Protein AF-A0A7W0ES44-F1 (afdb_monomer)

Radius of gyration: 15.71 Å; Cα contacts (8 Å, |Δi|>4): 100; chains: 1; bounding box: 28×35×49 Å

pLDDT: mean 78.96, std 9.99, range [53.5, 89.0]

Nearest PDB structures (foldseek):
  9e6q-assembly1_AR  TM=4.517E-01  e=7.107E-01  Pyrobaculum calidifontis JCM 11548
  2xgq-assembly1_B  TM=3.459E-01  e=5.473E+00  Saccharomyces cerevisiae

Foldseek 3Di:
DKWWWFAKPVRDIDIDDDDDDDDVVVVSDPDVVRVVVVVVVVVVVCQVVQVDPPVPIGGDGTDDMDDDDDDDDDDDDD

Mean predicted aligned error: 8.32 Å

Solvent-accessible surface area (backbone atoms only — not comparable to full-atom values): 4822 Å² total; per-residue (Å²): 61,32,41,36,33,33,26,30,71,83,71,45,78,45,79,47,77,42,78,76,56,85,39,51,91,80,63,74,28,95,39,69,65,59,44,49,54,50,53,52,52,50,53,51,50,43,38,76,62,42,74,56,82,49,94,90,40,47,51,67,44,85,71,50,77,50,78,50,78,85,82,82,78,86,86,76,83,133

Secondary structure (DSSP, 8-state):
-EEEEEEETTS-EEEEEESS---TTTTSSSSHHHHHHHHHHHHHHHHHTT-S-BTTB-EEEEEEEEE-----------

Structure (mmCIF, N/CA/C/O backbone):
data_AF-A0A7W0ES44-F1
#
_entry.id   AF-A0A7W0ES44-F1
#
loop_
_atom_site.group_PDB
_atom_site.id
_atom_site.type_symbol
_atom_site.label_atom_id
_atom_site.label_alt_id
_atom_site.label_comp_id
_atom_site.label_asym_id
_atom_site.label_entity_id
_atom_site.label_seq_id
_atom_site.pdbx_PDB_ins_code
_atom_site.Cartn_x
_atom_site.Cartn_y
_atom_site.Cartn_z
_atom_site.occupancy
_atom_site.B_iso_or_equiv
_atom_site.auth_seq_id
_atom_site.auth_comp_id
_atom_site.auth_asym_id
_atom_site.auth_atom_id
_atom_site.pdbx_PDB_model_num
ATOM 1 N N . ARG A 1 1 ? 7.131 10.518 -6.055 1.00 81.31 1 ARG A N 1
ATOM 2 C CA . ARG A 1 1 ? 6.731 10.569 -4.613 1.00 81.31 1 ARG A CA 1
ATOM 3 C C . ARG A 1 1 ? 6.006 9.279 -4.248 1.00 81.31 1 ARG A C 1
ATOM 5 O O . ARG A 1 1 ? 5.148 8.876 -5.017 1.00 81.31 1 ARG A O 1
ATOM 12 N N . LEU A 1 2 ? 6.309 8.648 -3.111 1.00 83.00 2 LEU A N 1
ATOM 13 C CA . LEU A 1 2 ? 5.634 7.417 -2.667 1.00 83.00 2 LEU A CA 1
ATOM 14 C C . LEU A 1 2 ? 4.571 7.746 -1.621 1.00 83.00 2 LEU A C 1
ATOM 16 O O . LEU A 1 2 ? 4.856 8.417 -0.632 1.00 83.00 2 LEU A O 1
ATOM 20 N N . TYR A 1 3 ? 3.362 7.248 -1.842 1.00 85.88 3 TYR A N 1
ATOM 21 C CA . TYR A 1 3 ? 2.235 7.330 -0.924 1.00 85.88 3 TYR A CA 1
ATOM 22 C C . TYR A 1 3 ? 1.918 5.926 -0.429 1.00 85.88 3 TYR A C 1
ATOM 24 O O . TYR A 1 3 ? 1.599 5.049 -1.227 1.00 85.88 3 TYR A O 1
ATOM 32 N N . MET A 1 4 ? 1.968 5.725 0.880 1.00 88.38 4 MET A N 1
ATOM 33 C CA . MET A 1 4 ? 1.566 4.490 1.540 1.00 88.38 4 MET A CA 1
ATOM 34 C C . MET A 1 4 ? 0.361 4.767 2.431 1.00 88.38 4 MET A C 1
ATOM 36 O O . MET A 1 4 ? 0.288 5.797 3.100 1.00 88.38 4 MET A O 1
ATOM 40 N N . GLN A 1 5 ? -0.588 3.843 2.440 1.00 89.00 5 GLN A N 1
ATOM 41 C CA . GLN A 1 5 ? -1.794 3.905 3.246 1.00 89.00 5 GLN A CA 1
ATOM 42 C C . GLN A 1 5 ? -1.861 2.693 4.159 1.00 89.00 5 GLN A C 1
ATOM 44 O O . GLN A 1 5 ? -1.737 1.547 3.717 1.00 89.00 5 GLN A O 1
ATOM 49 N N . PHE A 1 6 ? -2.123 2.972 5.425 1.00 88.44 6 PHE A N 1
ATOM 50 C CA . PHE A 1 6 ? -2.277 1.991 6.480 1.00 88.44 6 PHE A CA 1
ATOM 51 C C . PHE A 1 6 ? -3.634 2.161 7.151 1.00 88.44 6 PHE A C 1
ATOM 53 O O . PHE A 1 6 ? -4.241 3.234 7.114 1.00 88.44 6 PHE A O 1
ATOM 60 N N . ARG A 1 7 ? -4.103 1.094 7.787 1.00 88.12 7 ARG A N 1
ATOM 61 C CA . ARG A 1 7 ? -5.261 1.103 8.673 1.00 88.12 7 ARG A CA 1
ATOM 62 C C . ARG A 1 7 ? -4.772 0.905 10.102 1.00 88.12 7 ARG A C 1
ATOM 64 O O . ARG A 1 7 ? -3.991 -0.014 10.337 1.00 88.12 7 ARG A O 1
ATOM 71 N N . ASP A 1 8 ? -5.210 1.750 11.027 1.00 86.25 8 ASP A N 1
ATOM 72 C CA . ASP A 1 8 ? -4.957 1.559 12.458 1.00 86.25 8 ASP A CA 1
ATOM 73 C C . ASP A 1 8 ? -5.952 0.563 13.088 1.00 86.25 8 ASP A C 1
ATOM 75 O O . ASP A 1 8 ? -6.941 0.157 12.467 1.00 86.25 8 ASP A O 1
ATOM 79 N N . SER A 1 9 ? -5.695 0.171 14.334 1.00 81.94 9 SER A N 1
ATOM 80 C CA . SER A 1 9 ? -6.550 -0.738 15.110 1.00 81.94 9 SER A CA 1
ATOM 81 C C . SER A 1 9 ? -7.977 -0.217 15.359 1.00 81.94 9 SER A C 1
ATOM 83 O O . SER A 1 9 ? -8.884 -1.018 15.576 1.00 81.94 9 SER A O 1
ATOM 85 N N . ALA A 1 10 ? -8.216 1.096 15.272 1.00 84.94 10 ALA A N 1
ATOM 86 C CA . ALA A 1 10 ? -9.543 1.718 15.366 1.00 84.94 10 ALA A CA 1
ATOM 87 C C . ALA A 1 10 ? -10.176 1.992 13.992 1.00 84.94 10 ALA A C 1
ATOM 89 O O . ALA A 1 10 ? -11.096 2.805 13.862 1.00 84.94 10 ALA A O 1
ATOM 90 N N . ALA A 1 11 ? -9.675 1.324 12.957 1.00 82.56 11 ALA A N 1
ATOM 91 C CA . ALA A 1 11 ? -10.111 1.452 11.584 1.00 82.56 11 ALA A CA 1
ATOM 92 C C . ALA A 1 11 ? -9.957 2.863 10.966 1.00 82.56 11 ALA A C 1
ATOM 94 O O . ALA A 1 11 ? -10.609 3.168 9.963 1.00 82.56 11 ALA A O 1
ATOM 95 N N . LYS A 1 12 ? -9.059 3.709 11.472 1.00 84.00 12 LYS A N 1
ATOM 96 C CA . LYS A 1 12 ? -8.677 4.975 10.833 1.00 84.00 12 LYS A CA 1
ATOM 97 C C . LYS A 1 12 ? -7.601 4.754 9.778 1.00 84.00 12 LYS A C 1
ATOM 99 O O . LYS A 1 12 ? -6.698 3.937 9.940 1.00 84.00 12 LYS A O 1
ATOM 104 N N . THR A 1 13 ? -7.691 5.509 8.689 1.00 86.50 13 THR A N 1
ATOM 105 C CA . THR A 1 13 ? -6.702 5.473 7.607 1.00 86.50 13 THR A CA 1
ATOM 106 C C . THR A 1 13 ? -5.570 6.449 7.900 1.00 86.50 13 THR A C 1
ATOM 108 O O . THR A 1 13 ? -5.814 7.644 8.067 1.00 86.50 13 THR A O 1
ATOM 111 N N . ILE A 1 14 ? -4.338 5.949 7.912 1.00 85.75 14 ILE A N 1
ATOM 112 C CA . ILE A 1 14 ? -3.117 6.734 8.095 1.00 85.75 14 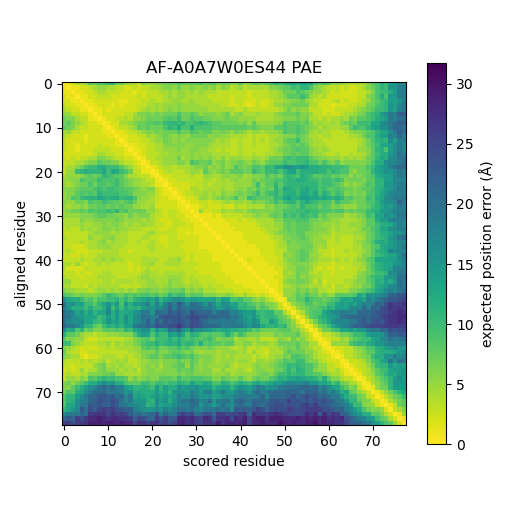ILE A CA 1
ATOM 113 C C . ILE A 1 14 ? -2.360 6.764 6.773 1.00 85.75 14 ILE A C 1
ATOM 115 O O . ILE A 1 14 ? -2.078 5.722 6.184 1.00 85.75 14 ILE A O 1
ATOM 119 N N . ASN A 1 15 ? -2.046 7.967 6.299 1.00 85.94 15 ASN A N 1
ATOM 120 C CA . ASN A 1 15 ? -1.313 8.175 5.056 1.00 85.94 15 ASN A CA 1
ATOM 121 C C . ASN A 1 15 ? 0.124 8.578 5.383 1.00 85.94 15 ASN A C 1
ATOM 123 O O . ASN A 1 15 ? 0.344 9.542 6.115 1.00 85.94 15 ASN A O 1
ATOM 127 N N . LEU A 1 16 ? 1.089 7.873 4.804 1.00 83.88 16 LEU A N 1
ATOM 128 C CA . LEU A 1 16 ? 2.506 8.186 4.886 1.00 83.88 16 LEU A CA 1
ATOM 129 C C . LEU A 1 16 ? 3.014 8.567 3.497 1.00 83.88 16 LEU A C 1
ATOM 131 O O . LEU A 1 16 ? 2.777 7.859 2.520 1.00 83.88 16 LEU A O 1
ATOM 135 N N . THR A 1 17 ? 3.723 9.686 3.408 1.00 84.56 17 THR A N 1
ATOM 136 C CA . THR A 1 17 ? 4.276 10.182 2.146 1.00 84.56 17 THR A CA 1
ATOM 137 C C . THR A 1 17 ? 5.783 10.303 2.236 1.00 84.56 17 THR A C 1
ATOM 139 O O . THR A 1 17 ? 6.289 10.997 3.117 1.00 84.56 17 THR A O 1
ATOM 142 N N . LEU A 1 18 ? 6.492 9.674 1.304 1.00 82.12 18 LEU A N 1
ATOM 143 C CA . LEU A 1 18 ? 7.934 9.813 1.144 1.00 82.12 18 LEU A CA 1
ATOM 144 C C . LEU A 1 18 ? 8.231 10.621 -0.119 1.00 82.12 18 LEU A C 1
ATOM 146 O O . LEU A 1 18 ? 7.760 10.320 -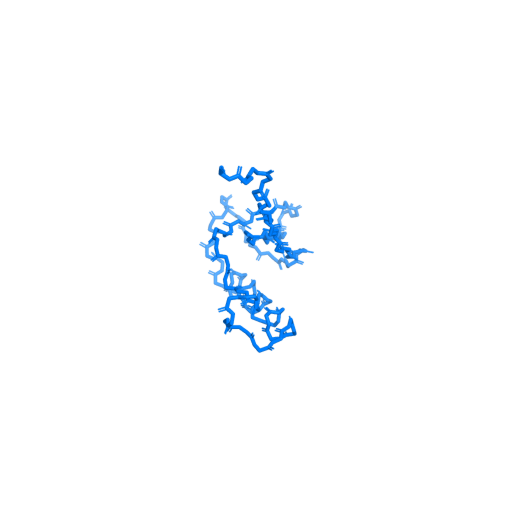1.224 1.00 82.12 18 LEU A O 1
ATOM 150 N N . ASN A 1 19 ? 9.040 11.661 0.058 1.00 78.88 19 ASN A N 1
ATOM 151 C CA . ASN A 1 19 ? 9.631 12.389 -1.054 1.00 78.88 19 ASN A CA 1
ATOM 152 C C . ASN A 1 19 ? 10.819 11.584 -1.592 1.00 78.88 19 ASN A C 1
ATOM 154 O O . ASN A 1 19 ? 11.585 11.047 -0.801 1.00 78.88 19 ASN A O 1
ATOM 158 N N . ASN A 1 20 ? 10.941 11.507 -2.919 1.00 73.19 20 ASN A N 1
ATOM 159 C CA . ASN A 1 20 ? 11.997 10.778 -3.636 1.00 73.19 20 ASN A CA 1
ATOM 160 C C . ASN A 1 20 ? 12.143 9.305 -3.206 1.00 73.19 20 ASN A C 1
ATOM 162 O O . ASN A 1 20 ? 13.160 8.928 -2.626 1.00 73.19 20 ASN A O 1
ATOM 166 N N . PRO A 1 21 ? 11.118 8.464 -3.434 1.00 8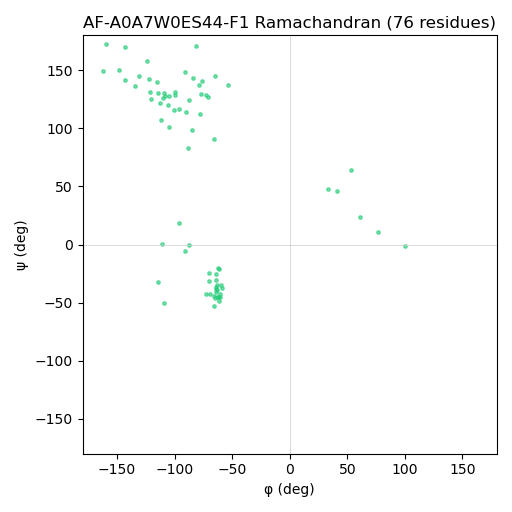0.62 21 PRO A N 1
ATOM 167 C CA . PRO A 1 21 ? 11.294 7.031 -3.258 1.00 80.62 21 PRO A CA 1
ATOM 168 C C . PRO A 1 21 ? 12.300 6.498 -4.278 1.00 80.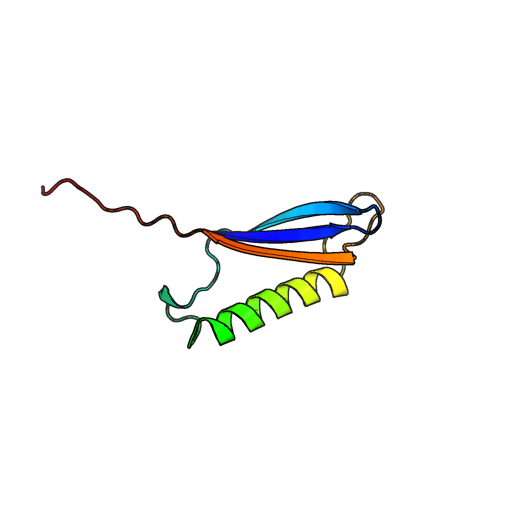62 21 PRO A C 1
ATOM 170 O O . PRO A 1 21 ? 12.285 6.933 -5.425 1.00 80.62 21 PRO A O 1
ATOM 173 N N . LYS A 1 22 ? 13.097 5.510 -3.868 1.00 82.44 22 LYS A N 1
ATOM 174 C CA . LYS A 1 22 ? 13.836 4.660 -4.804 1.00 82.44 22 LYS A CA 1
ATOM 175 C C . LYS A 1 22 ? 12.859 4.057 -5.815 1.00 82.44 22 LYS A C 1
ATOM 177 O O . LYS A 1 22 ? 11.772 3.614 -5.417 1.00 82.44 22 LYS A O 1
ATOM 182 N N . ASN A 1 23 ? 13.217 4.026 -7.091 1.00 81.94 23 ASN A N 1
ATOM 183 C CA . ASN A 1 23 ? 12.362 3.475 -8.139 1.00 81.94 23 ASN A CA 1
ATOM 184 C C . ASN A 1 23 ? 13.168 2.731 -9.218 1.00 81.94 23 ASN A C 1
ATOM 186 O O . ASN A 1 23 ? 14.397 2.739 -9.225 1.00 81.94 23 ASN A O 1
ATOM 190 N N . VAL A 1 24 ? 12.458 2.025 -10.098 1.00 81.06 24 VAL A N 1
ATOM 191 C CA . VAL A 1 24 ? 13.077 1.339 -11.244 1.00 81.06 24 VAL A CA 1
ATOM 192 C C . VAL A 1 24 ? 13.708 2.339 -12.220 1.00 81.06 24 VAL A C 1
ATOM 194 O O . VAL A 1 24 ? 14.778 2.063 -12.753 1.00 81.06 24 VAL A O 1
ATOM 197 N N . ASP A 1 25 ? 13.089 3.507 -12.416 1.00 78.62 25 ASP A N 1
ATOM 198 C CA . ASP A 1 25 ? 13.545 4.531 -13.370 1.00 78.62 25 ASP A CA 1
ATOM 199 C C . ASP A 1 25 ? 14.931 5.118 -13.015 1.00 78.62 25 ASP A C 1
ATOM 201 O O . ASP A 1 25 ? 15.705 5.449 -13.912 1.00 78.62 25 ASP A O 1
ATOM 205 N N . ASP A 1 26 ? 15.273 5.179 -11.726 1.00 78.50 26 ASP A N 1
ATOM 206 C CA . ASP A 1 26 ? 16.558 5.651 -11.195 1.00 78.50 26 ASP A CA 1
ATOM 207 C C . ASP A 1 26 ? 17.612 4.522 -11.119 1.00 78.50 26 ASP A C 1
ATOM 209 O O . ASP A 1 26 ? 18.751 4.743 -10.703 1.00 78.50 26 ASP A O 1
ATOM 213 N N . GLY A 1 27 ? 17.253 3.295 -11.522 1.00 82.19 27 GLY A N 1
ATOM 214 C CA . GLY A 1 27 ? 18.130 2.122 -11.484 1.00 82.19 27 GLY A CA 1
ATOM 215 C C . GLY A 1 27 ? 18.323 1.510 -10.092 1.00 82.19 27 GLY A C 1
ATOM 216 O O . GLY A 1 27 ? 19.183 0.645 -9.923 1.00 82.19 27 GLY A O 1
ATOM 217 N N . ASP A 1 28 ? 17.534 1.918 -9.090 1.00 83.06 28 ASP A N 1
ATOM 218 C CA . ASP A 1 28 ? 17.586 1.334 -7.742 1.00 83.06 28 ASP A CA 1
ATOM 219 C C . ASP A 1 28 ? 17.036 -0.101 -7.694 1.00 83.06 28 ASP A C 1
ATOM 221 O O . ASP A 1 28 ? 17.387 -0.870 -6.794 1.00 83.06 28 ASP A O 1
ATOM 225 N N . TYR A 1 29 ? 16.166 -0.459 -8.643 1.00 85.69 29 TYR A N 1
ATOM 226 C CA . TYR A 1 29 ? 15.532 -1.771 -8.738 1.00 85.69 29 TYR A CA 1
ATOM 227 C C . TYR A 1 29 ? 15.652 -2.340 -10.148 1.00 85.69 29 TYR A C 1
ATOM 229 O O . TYR A 1 29 ? 15.582 -1.615 -11.136 1.00 85.69 29 TYR A O 1
ATOM 237 N N . VAL A 1 30 ? 15.806 -3.663 -10.226 1.00 85.50 30 VAL A N 1
ATOM 238 C CA . VAL A 1 30 ? 15.952 -4.395 -11.495 1.00 85.50 30 VAL A CA 1
ATOM 239 C C . VAL A 1 30 ? 14.660 -4.432 -12.313 1.00 85.50 30 VAL A C 1
ATOM 241 O O . VAL A 1 30 ? 14.714 -4.454 -13.539 1.00 85.50 30 VAL A O 1
ATOM 244 N N . ASP A 1 31 ? 13.509 -4.440 -11.641 1.00 85.81 31 ASP A N 1
ATOM 245 C CA . ASP A 1 31 ? 12.178 -4.444 -12.238 1.00 85.81 31 ASP A CA 1
ATOM 246 C C . ASP A 1 31 ? 11.116 -3.961 -11.230 1.00 85.81 31 ASP A C 1
ATOM 248 O O . ASP A 1 31 ? 11.385 -3.749 -10.040 1.00 85.81 31 ASP A O 1
ATOM 252 N N . PHE A 1 32 ? 9.884 -3.782 -11.716 1.00 83.06 32 PHE A N 1
ATOM 253 C CA . PHE A 1 32 ? 8.758 -3.360 -10.881 1.00 83.06 32 PHE A CA 1
ATOM 254 C C . PHE A 1 32 ? 8.397 -4.388 -9.801 1.00 83.06 32 PHE A C 1
ATOM 256 O O . PHE A 1 32 ? 7.861 -3.999 -8.770 1.00 83.06 32 PHE A O 1
ATOM 263 N N . ALA A 1 33 ? 8.702 -5.675 -9.998 1.00 87.50 33 ALA A N 1
ATOM 264 C CA . ALA A 1 33 ? 8.404 -6.717 -9.017 1.00 87.50 33 ALA A CA 1
ATOM 265 C C . ALA A 1 33 ? 9.335 -6.623 -7.797 1.00 87.50 33 ALA A C 1
ATOM 267 O O . ALA A 1 33 ? 8.882 -6.704 -6.656 1.00 87.50 33 ALA A O 1
ATOM 268 N N . ALA A 1 34 ? 10.629 -6.386 -8.021 1.00 85.19 34 ALA A N 1
ATOM 269 C CA . ALA A 1 34 ? 11.611 -6.135 -6.975 1.00 85.19 34 ALA A CA 1
ATOM 270 C C . ALA A 1 34 ? 11.295 -4.845 -6.208 1.00 85.19 34 ALA A C 1
ATOM 272 O O . ALA A 1 34 ? 11.438 -4.796 -4.985 1.00 85.19 34 ALA A O 1
ATOM 273 N N . GLN A 1 35 ? 10.833 -3.813 -6.917 1.00 86.19 35 GLN A N 1
ATOM 274 C CA . GLN A 1 35 ? 10.372 -2.575 -6.300 1.00 86.19 35 GLN A CA 1
ATOM 275 C C . GLN A 1 35 ? 9.120 -2.792 -5.433 1.00 86.19 35 GLN A C 1
ATOM 277 O O . GLN A 1 35 ? 9.079 -2.307 -4.302 1.00 86.19 35 GLN A O 1
ATOM 282 N N . ASP A 1 36 ? 8.124 -3.530 -5.929 1.00 86.38 36 ASP A N 1
ATOM 283 C CA . ASP A 1 36 ? 6.886 -3.838 -5.202 1.00 86.38 36 ASP A CA 1
ATOM 284 C C . ASP A 1 36 ? 7.173 -4.624 -3.915 1.00 86.38 36 ASP A C 1
ATOM 286 O O . ASP A 1 36 ? 6.797 -4.197 -2.823 1.00 86.38 36 ASP A O 1
ATOM 290 N N . ALA A 1 37 ? 7.981 -5.686 -4.012 1.00 88.88 37 ALA A N 1
ATOM 291 C CA . ALA A 1 37 ? 8.412 -6.473 -2.858 1.00 88.88 37 ALA A CA 1
ATOM 292 C C . ALA A 1 37 ? 9.163 -5.625 -1.812 1.00 88.88 37 ALA A C 1
ATOM 294 O O . ALA A 1 37 ? 9.000 -5.818 -0.604 1.00 88.88 37 ALA A O 1
ATOM 295 N N . ALA A 1 38 ? 9.975 -4.660 -2.255 1.00 87.69 38 ALA A N 1
ATOM 296 C CA . ALA A 1 38 ? 10.683 -3.760 -1.351 1.00 87.69 38 ALA A CA 1
ATOM 297 C C . ALA A 1 38 ? 9.734 -2.785 -0.637 1.00 87.69 38 ALA A C 1
ATOM 299 O O . ALA A 1 38 ? 9.875 -2.570 0.570 1.00 87.69 38 ALA A O 1
ATOM 300 N N . ILE A 1 39 ? 8.762 -2.211 -1.352 1.00 87.62 39 ILE A N 1
ATOM 301 C CA . ILE A 1 39 ? 7.737 -1.338 -0.761 1.00 87.62 39 ILE A CA 1
ATOM 302 C C . ILE A 1 39 ? 6.907 -2.128 0.250 1.00 87.62 39 ILE A C 1
ATOM 304 O O . ILE A 1 39 ? 6.701 -1.656 1.370 1.00 87.62 39 ILE A O 1
ATOM 308 N N . GLU A 1 40 ? 6.491 -3.343 -0.102 1.00 88.81 40 GLU A N 1
ATOM 309 C CA . GLU A 1 40 ? 5.731 -4.213 0.787 1.00 88.81 40 GLU A CA 1
ATOM 310 C C . GLU A 1 40 ? 6.514 -4.547 2.067 1.00 88.81 40 GLU A C 1
ATOM 312 O O . GLU A 1 40 ? 5.984 -4.391 3.170 1.00 88.81 40 GLU A O 1
ATOM 317 N N . GLY A 1 41 ? 7.800 -4.890 1.949 1.00 88.06 41 GLY A N 1
ATOM 318 C CA . GLY A 1 41 ? 8.664 -5.156 3.102 1.00 88.06 41 GLY A CA 1
ATOM 319 C C . GLY A 1 41 ? 8.876 -3.934 4.008 1.00 88.06 41 GLY A C 1
ATOM 320 O O . GLY A 1 41 ? 8.942 -4.061 5.237 1.00 88.06 41 GLY A O 1
ATOM 321 N N . VAL A 1 42 ? 8.932 -2.727 3.434 1.00 86.94 42 VAL A N 1
ATOM 322 C CA . VAL A 1 42 ? 8.963 -1.478 4.213 1.00 86.94 42 VAL A CA 1
ATOM 323 C C . VAL A 1 42 ? 7.647 -1.285 4.966 1.00 86.94 42 VAL A C 1
ATOM 325 O O . VAL A 1 42 ? 7.675 -0.962 6.155 1.00 86.94 42 VAL A O 1
ATOM 328 N N . MET A 1 43 ? 6.504 -1.524 4.318 1.00 86.25 43 MET A N 1
ATOM 329 C CA . MET A 1 43 ? 5.193 -1.444 4.967 1.00 86.25 43 MET A CA 1
ATOM 330 C C . MET A 1 43 ? 5.062 -2.445 6.122 1.00 86.25 43 MET A C 1
ATOM 332 O O . MET A 1 43 ? 4.589 -2.069 7.196 1.00 86.25 43 MET A O 1
ATOM 336 N N . ASP A 1 44 ? 5.535 -3.679 5.944 1.00 87.38 44 ASP A N 1
ATOM 337 C CA . ASP A 1 44 ? 5.548 -4.693 7.003 1.00 87.38 44 ASP A CA 1
ATOM 338 C C . ASP A 1 44 ? 6.455 -4.289 8.164 1.00 87.38 44 ASP A C 1
ATOM 340 O O . ASP A 1 44 ? 6.073 -4.418 9.324 1.00 87.38 44 ASP A O 1
ATOM 344 N N . THR A 1 45 ? 7.626 -3.718 7.873 1.00 86.62 45 THR A N 1
ATOM 345 C CA . THR A 1 45 ? 8.538 -3.214 8.910 1.00 86.62 45 THR A CA 1
ATOM 346 C C . THR A 1 45 ? 7.911 -2.070 9.708 1.00 86.62 45 THR A C 1
ATOM 348 O O . THR A 1 45 ? 8.091 -2.000 10.925 1.00 86.62 45 THR A O 1
ATOM 351 N N . ILE A 1 46 ? 7.172 -1.175 9.045 1.00 84.38 46 ILE A N 1
ATOM 352 C CA . ILE A 1 46 ? 6.471 -0.056 9.689 1.00 84.38 46 ILE A CA 1
ATOM 353 C C . ILE A 1 46 ? 5.408 -0.570 10.668 1.00 84.38 46 ILE A C 1
ATOM 355 O O . ILE A 1 46 ? 5.346 -0.074 11.795 1.00 84.38 46 ILE A O 1
ATOM 359 N N . ILE A 1 47 ? 4.619 -1.568 10.257 1.00 84.06 47 ILE A N 1
ATOM 360 C CA . ILE A 1 47 ? 3.609 -2.218 11.105 1.00 84.06 47 ILE A CA 1
ATOM 361 C C . ILE A 1 47 ? 4.287 -2.973 12.252 1.00 84.06 47 ILE A C 1
ATOM 363 O O . ILE A 1 47 ? 3.992 -2.720 13.416 1.00 84.06 47 ILE A O 1
ATOM 367 N N . ALA A 1 48 ? 5.248 -3.848 11.944 1.00 82.81 48 ALA A N 1
ATOM 368 C CA . ALA A 1 48 ? 5.912 -4.706 12.925 1.00 82.81 48 ALA A CA 1
ATOM 369 C C . ALA A 1 48 ? 6.629 -3.914 14.024 1.00 82.81 48 ALA A C 1
ATOM 371 O O . ALA A 1 48 ? 6.678 -4.345 15.174 1.00 82.81 48 ALA A O 1
ATOM 372 N N . LYS A 1 49 ? 7.196 -2.754 13.679 1.00 79.56 49 LYS A N 1
ATOM 373 C CA . LYS A 1 49 ? 7.874 -1.887 14.645 1.00 79.56 49 LYS A CA 1
ATOM 374 C C . LYS A 1 49 ? 6.957 -0.846 15.288 1.00 79.56 49 LYS A C 1
ATOM 376 O O . LYS A 1 49 ? 7.447 -0.119 16.147 1.00 79.56 49 LYS A O 1
ATOM 381 N N . ASN A 1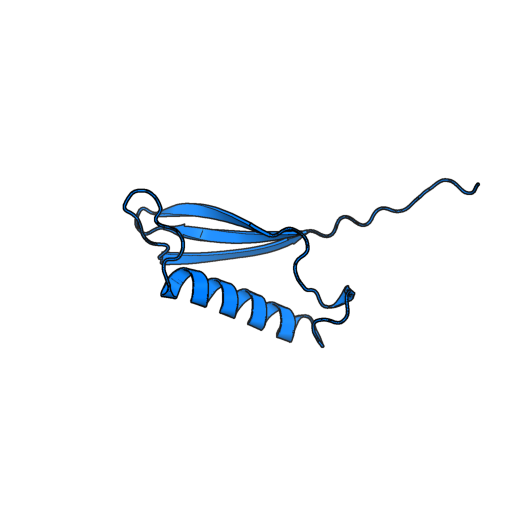 50 ? 5.693 -0.731 14.863 1.00 70.75 50 ASN A N 1
ATOM 382 C CA . ASN A 1 50 ? 4.755 0.309 15.306 1.00 70.75 50 ASN A CA 1
ATOM 383 C C . ASN A 1 50 ? 5.420 1.690 15.426 1.00 70.75 50 ASN A C 1
ATOM 385 O O . ASN A 1 50 ? 5.295 2.402 16.419 1.00 70.75 50 ASN A O 1
ATOM 389 N N . ILE A 1 51 ? 6.203 2.055 14.403 1.00 62.25 51 ILE A N 1
ATOM 390 C CA . ILE A 1 51 ? 7.137 3.197 14.466 1.00 62.25 51 ILE A CA 1
ATOM 391 C C . ILE A 1 51 ? 6.385 4.522 14.694 1.00 62.25 51 ILE A C 1
ATOM 393 O O . ILE A 1 51 ? 6.956 5.499 15.177 1.00 62.25 51 ILE A O 1
ATOM 397 N N . PHE A 1 52 ? 5.087 4.547 14.393 1.00 63.44 52 PHE A N 1
ATOM 398 C CA . PHE A 1 52 ? 4.208 5.683 14.608 1.00 63.44 52 PHE A CA 1
ATOM 399 C C . PHE A 1 52 ? 3.308 5.432 15.820 1.00 63.44 52 PHE A C 1
ATOM 401 O O . PHE A 1 52 ? 2.286 4.762 15.714 1.00 63.44 52 PHE A O 1
ATOM 408 N N . HIS A 1 53 ? 3.661 6.026 16.962 1.00 56.28 53 HIS A N 1
ATOM 409 C CA . HIS A 1 53 ? 2.746 6.156 18.097 1.00 56.28 53 HIS A CA 1
ATOM 410 C C . HIS A 1 53 ? 1.593 7.089 17.701 1.00 56.28 53 HIS A C 1
ATOM 412 O O . HIS A 1 53 ? 1.683 8.309 17.841 1.00 56.28 53 HIS A O 1
ATOM 418 N N . ASN A 1 54 ? 0.506 6.538 17.169 1.00 56.28 54 ASN A N 1
ATOM 419 C CA . ASN A 1 54 ? -0.672 7.313 16.805 1.00 56.28 54 ASN A CA 1
ATOM 420 C C . ASN A 1 54 ? -1.604 7.417 18.014 1.00 56.28 54 ASN A C 1
ATOM 422 O O . ASN A 1 54 ? -2.511 6.610 18.130 1.00 56.28 54 ASN A O 1
ATOM 426 N N . ASN A 1 55 ? -1.366 8.360 18.937 1.00 57.22 55 ASN A N 1
ATOM 427 C CA . ASN A 1 55 ? -2.267 8.715 20.053 1.00 57.22 55 ASN A CA 1
ATOM 428 C C . ASN A 1 55 ? -3.087 7.536 20.645 1.00 57.22 55 ASN A C 1
ATOM 430 O O . ASN A 1 55 ? -4.300 7.647 20.821 1.00 57.22 55 ASN A O 1
ATOM 434 N N . GLY A 1 56 ? -2.425 6.406 20.928 1.00 61.97 56 GLY A N 1
ATOM 435 C CA . GLY A 1 56 ? -3.027 5.211 21.533 1.00 61.97 56 GLY A CA 1
ATOM 436 C C . GLY A 1 56 ? -3.398 4.049 20.598 1.00 61.97 56 GLY A C 1
ATOM 437 O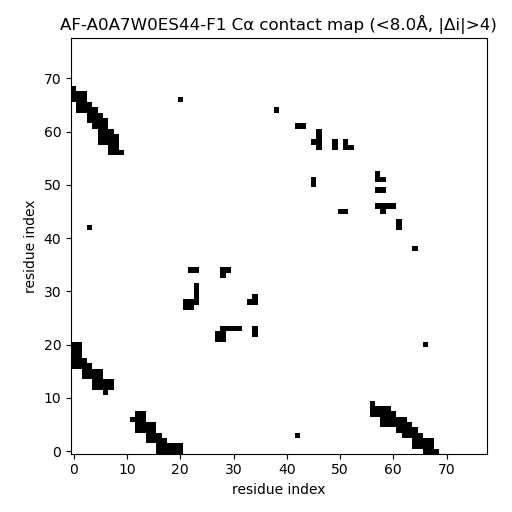 O . GLY A 1 56 ? -3.854 3.033 21.111 1.00 61.97 56 GLY A O 1
ATOM 438 N N . ASN A 1 57 ? -3.188 4.154 19.282 1.00 68.75 57 ASN A N 1
ATOM 439 C CA . ASN A 1 57 ? -3.494 3.096 18.317 1.00 68.75 57 ASN A CA 1
ATOM 440 C C . ASN A 1 57 ? -2.279 2.661 17.497 1.00 68.75 57 ASN A C 1
ATOM 442 O O . ASN A 1 57 ? -1.492 3.481 17.024 1.00 68.75 57 ASN A O 1
ATOM 446 N N . ASP A 1 58 ? -2.232 1.360 17.245 1.00 78.12 58 ASP A N 1
ATOM 447 C CA . ASP A 1 58 ? -1.212 0.697 16.450 1.00 78.12 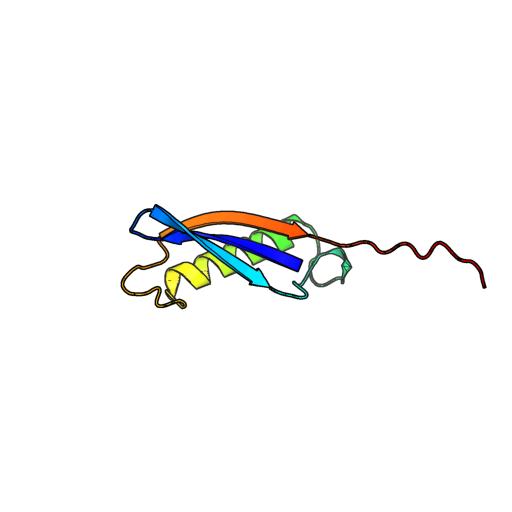58 ASP A CA 1
ATOM 448 C C . ASP A 1 58 ? -1.626 0.617 14.977 1.00 78.12 58 ASP A C 1
ATOM 450 O O . ASP A 1 58 ? -2.814 0.499 14.651 1.00 78.12 58 ASP A O 1
ATOM 454 N N . LEU A 1 59 ? -0.648 0.650 14.070 1.00 81.38 59 LEU A N 1
ATOM 455 C CA . LEU A 1 59 ? -0.889 0.338 12.662 1.00 81.38 59 LEU A CA 1
ATOM 456 C C . LEU A 1 59 ? -1.149 -1.167 12.533 1.00 81.38 59 LEU A C 1
ATOM 458 O O . LEU A 1 59 ? -0.350 -1.976 12.988 1.00 81.38 59 LEU A O 1
ATOM 462 N N . ALA A 1 60 ? -2.262 -1.546 11.909 1.00 80.94 60 ALA A N 1
ATOM 463 C CA . ALA A 1 60 ? -2.754 -2.923 11.902 1.00 80.94 60 ALA A CA 1
ATOM 464 C C . ALA A 1 60 ? -2.734 -3.577 10.513 1.00 80.94 60 ALA A C 1
ATOM 466 O O . ALA A 1 60 ? -2.545 -4.787 10.414 1.00 80.94 60 ALA A O 1
ATOM 467 N N . ALA A 1 61 ? -2.939 -2.813 9.432 1.00 84.75 61 ALA A N 1
ATOM 468 C CA . ALA A 1 61 ? -3.001 -3.385 8.084 1.00 84.75 61 ALA A CA 1
ATOM 469 C C . ALA A 1 61 ? -2.491 -2.451 6.980 1.00 84.75 61 ALA A C 1
ATOM 471 O O . ALA A 1 61 ? -2.634 -1.227 7.051 1.00 84.75 61 ALA A O 1
ATOM 472 N N . LYS A 1 62 ? -1.953 -3.063 5.917 1.00 88.12 62 LYS A N 1
ATOM 473 C CA . LYS A 1 62 ? -1.592 -2.422 4.644 1.00 88.12 62 LYS A CA 1
ATOM 474 C C . LYS A 1 62 ? -2.867 -2.189 3.827 1.00 88.12 62 LYS A C 1
ATOM 476 O O . LYS A 1 62 ? -3.664 -3.108 3.671 1.00 88.12 62 LYS A O 1
ATOM 481 N N . VAL A 1 63 ? -3.078 -0.973 3.323 1.00 87.25 63 VAL A N 1
ATOM 482 C CA . VAL A 1 63 ? -4.272 -0.629 2.525 1.00 87.25 63 VAL A CA 1
ATOM 483 C C . VAL A 1 63 ? -3.915 -0.412 1.062 1.00 87.25 63 VAL A C 1
ATOM 485 O O . VAL A 1 63 ? -4.580 -0.943 0.179 1.00 87.25 63 VAL A O 1
ATOM 488 N N . ASN A 1 64 ? -2.902 0.410 0.791 1.00 84.19 64 ASN A N 1
ATOM 489 C CA . ASN A 1 64 ? -2.499 0.756 -0.569 1.00 84.19 64 ASN A CA 1
ATOM 490 C C . ASN A 1 64 ? -1.078 1.331 -0.554 1.00 84.19 64 ASN A C 1
ATOM 492 O O . ASN A 1 64 ? -0.702 2.003 0.406 1.00 84.19 64 ASN A O 1
ATOM 496 N N . ALA A 1 65 ? -0.323 1.137 -1.628 1.00 82.88 65 ALA A N 1
ATOM 497 C CA . ALA A 1 65 ? 0.883 1.897 -1.907 1.00 82.88 65 ALA A CA 1
ATOM 498 C C . ALA A 1 65 ? 0.874 2.335 -3.373 1.00 82.88 65 ALA A C 1
ATOM 500 O O . ALA A 1 65 ? 0.524 1.561 -4.260 1.00 82.88 65 ALA A O 1
ATOM 501 N N . ARG A 1 66 ? 1.234 3.593 -3.633 1.00 81.81 66 ARG A N 1
ATOM 502 C CA . ARG A 1 66 ? 1.332 4.134 -4.991 1.00 81.81 66 ARG A CA 1
ATOM 503 C C . ARG A 1 66 ? 2.492 5.097 -5.130 1.00 81.81 66 ARG A C 1
ATOM 505 O O . ARG A 1 66 ? 2.732 5.930 -4.253 1.00 81.81 66 ARG A O 1
ATOM 512 N N . ILE A 1 67 ? 3.153 5.030 -6.273 1.00 77.44 67 ILE A N 1
ATOM 51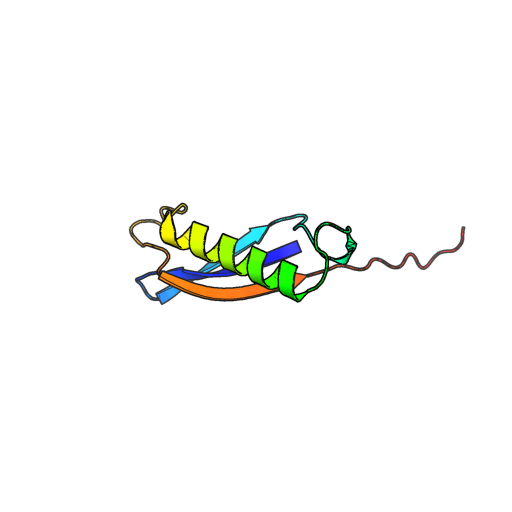3 C CA . ILE A 1 67 ? 4.163 6.002 -6.671 1.00 77.44 67 ILE A CA 1
ATOM 514 C C . ILE A 1 67 ? 3.520 6.991 -7.632 1.00 77.44 67 ILE A C 1
ATOM 516 O O . ILE A 1 67 ? 2.799 6.620 -8.552 1.00 77.44 67 ILE A O 1
ATOM 520 N N . LEU A 1 68 ? 3.734 8.270 -7.348 1.00 74.81 68 LEU A N 1
ATOM 521 C CA . LEU A 1 68 ? 3.283 9.390 -8.153 1.00 74.81 68 LEU A CA 1
ATOM 522 C C . LEU A 1 68 ? 4.512 10.066 -8.757 1.00 74.81 68 LEU A C 1
ATOM 524 O O . LEU A 1 68 ? 5.249 10.751 -8.036 1.00 74.81 68 LEU A O 1
ATOM 528 N N . ASP A 1 69 ? 4.717 9.876 -10.054 1.00 65.88 69 ASP A N 1
ATOM 529 C CA . ASP A 1 69 ?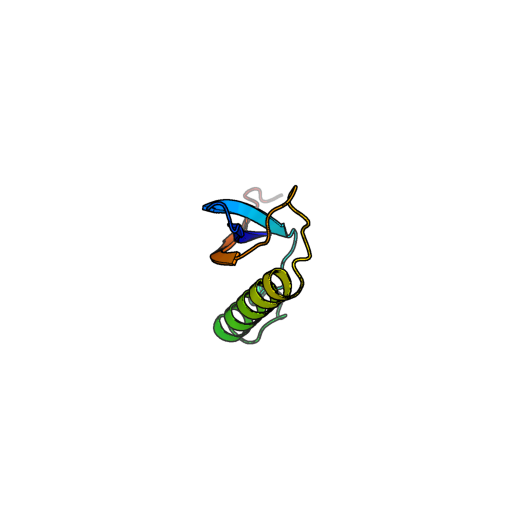 5.795 10.516 -10.801 1.00 65.88 69 ASP A CA 1
ATOM 530 C C . ASP A 1 69 ? 5.249 11.709 -11.578 1.00 65.88 69 ASP A C 1
ATOM 532 O O . ASP A 1 69 ? 4.400 11.584 -12.461 1.00 65.88 69 ASP A O 1
ATOM 536 N N . TYR A 1 70 ? 5.724 12.898 -11.213 1.00 61.50 70 TYR A N 1
ATOM 537 C CA . TYR A 1 70 ? 5.456 14.115 -11.966 1.00 61.50 70 TYR A CA 1
ATOM 538 C C . TYR A 1 70 ? 6.490 14.197 -13.086 1.00 61.50 70 TYR A C 1
ATOM 540 O O . TYR A 1 70 ? 7.620 14.620 -12.852 1.00 61.50 70 TYR A O 1
ATOM 548 N N . LYS A 1 71 ? 6.122 13.784 -14.302 1.00 57.09 71 LYS A N 1
ATOM 549 C CA . LYS A 1 71 ? 6.941 14.076 -15.483 1.00 57.09 71 LYS A CA 1
ATOM 550 C C . LYS A 1 71 ? 6.688 15.527 -15.889 1.00 57.09 71 LYS A C 1
ATOM 552 O O . LYS A 1 71 ? 5.579 15.876 -16.282 1.00 57.09 71 LYS A O 1
ATOM 557 N N . SER A 1 72 ? 7.704 16.373 -15.734 1.00 53.50 72 SER A N 1
ATOM 558 C CA . SER A 1 72 ? 7.707 17.735 -16.268 1.00 53.50 72 SER A CA 1
ATOM 559 C C . SER A 1 72 ? 8.300 17.680 -17.669 1.00 53.50 72 SER A C 1
ATOM 561 O O . SER A 1 72 ? 9.467 17.329 -17.826 1.00 53.50 72 SER A O 1
ATOM 563 N N . THR A 1 73 ? 7.497 17.982 -18.683 1.00 58.69 73 THR A N 1
ATOM 564 C CA . THR A 1 73 ? 7.992 18.204 -20.043 1.00 58.69 73 THR A CA 1
ATOM 565 C C . THR A 1 73 ? 8.168 19.700 -20.214 1.00 58.69 73 THR A C 1
ATOM 567 O O . THR A 1 73 ? 7.190 20.439 -20.117 1.00 58.69 73 THR A O 1
ATOM 570 N N . ASP A 1 74 ? 9.406 20.140 -20.425 1.00 66.81 74 ASP A N 1
ATOM 571 C CA . ASP A 1 74 ? 9.668 21.527 -20.794 1.00 66.81 74 ASP A CA 1
ATOM 572 C C . ASP A 1 74 ? 9.235 21.740 -22.250 1.00 66.81 74 ASP A C 1
ATOM 574 O O . ASP A 1 74 ? 9.553 20.927 -23.121 1.00 66.81 74 ASP A O 1
ATOM 578 N N . VAL A 1 75 ? 8.431 22.777 -22.494 1.00 69.00 75 VAL A N 1
ATOM 579 C CA . VAL A 1 75 ? 7.740 23.007 -23.783 1.00 69.00 75 VAL A CA 1
ATOM 580 C C . VAL A 1 75 ? 8.300 24.227 -24.524 1.00 69.00 75 VAL A C 1
ATOM 582 O O . VAL A 1 75 ? 7.820 24.560 -25.604 1.00 69.00 75 VAL A O 1
ATOM 585 N N . MET A 1 76 ? 9.308 24.908 -23.971 1.00 67.38 76 MET A N 1
ATOM 586 C CA . MET A 1 76 ? 9.989 26.002 -24.664 1.00 67.38 76 MET A CA 1
ATOM 587 C C . MET A 1 76 ? 11.372 25.563 -25.135 1.00 67.38 76 MET A C 1
ATOM 589 O O . MET A 1 76 ? 12.222 25.190 -24.331 1.00 67.38 76 MET A O 1
ATOM 593 N N . ASP A 1 77 ? 11.565 25.625 -26.450 1.00 65.50 77 ASP A N 1
ATOM 594 C CA . ASP A 1 77 ? 12.886 25.703 -27.068 1.00 65.50 77 ASP A CA 1
ATOM 595 C C . ASP A 1 77 ? 13.405 27.141 -26.888 1.00 65.50 77 ASP A C 1
ATOM 597 O O . ASP A 1 77 ? 12.608 28.085 -26.916 1.00 65.50 77 ASP A O 1
ATOM 601 N N . VAL A 1 78 ? 14.699 27.290 -26.612 1.00 57.34 78 VAL A N 1
ATOM 602 C CA . VAL A 1 78 ? 15.335 28.556 -26.191 1.00 57.34 78 VAL A CA 1
ATOM 603 C C . VAL A 1 78 ? 15.350 29.592 -27.313 1.00 57.34 78 VAL A C 1
ATOM 605 O O . VAL A 1 78 ? 15.684 29.216 -28.458 1.00 57.34 78 VAL A O 1
#

Sequence (78 aa):
RLYMQFRDSAAKTINLTLNNPKNVDDGDYVDFAAQDAAIEGVMDTIIAKNIFHNNGNDLAAKVNARILDYKSTDVMDV